Protein AF-A0A0F7VG20-F1 (afdb_monomer)

Organism: Penicillium brasilianum (NCBI:txid104259)

pLDDT: mean 78.42, std 17.33, range [32.31, 96.62]

Secondary structure (DSSP, 8-state):
---TTS-HHHHHHHHHHHTT--B--EEEE----HHHHHHHHHHHHHHHHHHHHHHHHHHHHHHHHSSS---SHHHHHHHTTB-PEEE--HHHHTT--HHHHHHHHHHHHHHHHHTT------EEEEE-HHHHHHHTTPPPTT--TTSS---PPPP--EEEESS---THHHHTTS--

Sequence (176 aa):
MSLSWLPWPTRRLHTAVQSKSTWGYVIYRTSYTPESDATFLGIVDLLNSYIKHGLYSECTSSQSNTSRHTDPTPYHEIWARHDPVIMDDPSQFDGASADAIQAHFKSWTRAQEKRGCSTAYRMCMVLDERSLRELANFPPPGENLNGEKPMHPIQYVTVIETQPDSDDEFDSFMGG

Radius of gyration: 18.54 Å; Cα contacts (8 Å, |Δi|>4): 161; chains: 1; bounding box: 58×46×44 Å

Mean predicted aligned error: 9.77 Å

Structure (mmCIF, N/CA/C/O backbone):
data_AF-A0A0F7VG20-F1
#
_entry.id   AF-A0A0F7VG20-F1
#
loop_
_atom_site.group_PDB
_atom_site.id
_atom_site.type_symbol
_atom_site.label_atom_id
_atom_site.label_alt_id
_atom_site.label_comp_id
_atom_site.label_asym_id
_atom_site.label_entity_id
_atom_site.label_seq_id
_atom_site.pdbx_PDB_ins_code
_atom_site.Cartn_x
_atom_site.Cartn_y
_atom_site.Cartn_z
_atom_site.occupancy
_atom_site.B_iso_or_equiv
_atom_site.auth_seq_id
_atom_site.auth_comp_id
_atom_site.auth_asym_id
_atom_site.auth_atom_id
_atom_site.pdbx_PDB_model_num
ATOM 1 N N . MET A 1 1 ? 22.174 -6.132 -20.399 1.00 51.06 1 MET A N 1
ATOM 2 C CA . MET A 1 1 ? 22.499 -4.715 -20.682 1.00 51.06 1 MET A CA 1
ATOM 3 C C . MET A 1 1 ? 22.803 -4.033 -19.356 1.00 51.06 1 MET A C 1
ATOM 5 O O . MET A 1 1 ? 22.109 -4.321 -18.392 1.00 51.06 1 MET A O 1
ATOM 9 N N . SER A 1 2 ? 23.854 -3.212 -19.261 1.00 66.25 2 SER A N 1
ATOM 10 C CA . SER A 1 2 ? 24.187 -2.523 -18.003 1.00 66.25 2 SER A CA 1
ATOM 11 C C . SER A 1 2 ? 23.213 -1.363 -17.768 1.00 66.25 2 SER A C 1
ATOM 13 O O . SER A 1 2 ? 23.216 -0.398 -18.529 1.00 66.25 2 SER A O 1
ATOM 15 N N . LEU A 1 3 ? 22.388 -1.448 -16.720 1.00 72.75 3 LEU A N 1
ATOM 16 C CA . LEU A 1 3 ? 21.466 -0.385 -16.287 1.00 72.75 3 LEU A CA 1
ATOM 17 C C . LEU A 1 3 ? 22.157 0.626 -15.356 1.00 72.75 3 LEU A C 1
ATOM 19 O O . LEU A 1 3 ? 21.573 1.121 -14.396 1.00 72.75 3 LEU A O 1
ATOM 23 N N . SER A 1 4 ? 23.433 0.925 -15.607 1.00 73.44 4 SER A N 1
ATOM 24 C CA . SER A 1 4 ? 24.229 1.849 -14.789 1.00 73.44 4 SER A CA 1
ATOM 25 C C . SER A 1 4 ? 23.748 3.302 -14.843 1.00 73.44 4 SER A C 1
ATOM 27 O O . SER A 1 4 ? 24.221 4.110 -14.055 1.00 73.44 4 SER A O 1
ATOM 29 N N . TRP A 1 5 ? 22.842 3.629 -15.769 1.00 73.56 5 TRP A N 1
ATOM 30 C CA . TRP A 1 5 ? 22.210 4.943 -15.891 1.00 73.56 5 TRP A CA 1
ATOM 31 C C . TRP A 1 5 ? 20.997 5.123 -14.967 1.00 73.56 5 TRP A C 1
ATOM 33 O O . TRP A 1 5 ? 20.591 6.259 -14.743 1.00 73.56 5 TRP A O 1
ATOM 43 N N . LEU A 1 6 ? 20.425 4.039 -14.427 1.00 75.69 6 LEU A N 1
ATOM 44 C CA . LEU A 1 6 ? 19.364 4.143 -13.427 1.00 75.69 6 LEU A CA 1
ATOM 45 C C . LEU A 1 6 ? 19.951 4.625 -12.093 1.00 75.69 6 LEU A C 1
ATOM 47 O O . LEU A 1 6 ? 21.015 4.132 -11.693 1.00 75.69 6 LEU A O 1
ATOM 51 N N . PRO A 1 7 ? 19.241 5.501 -11.358 1.00 79.81 7 PRO A N 1
ATOM 52 C CA . PRO A 1 7 ? 19.553 5.783 -9.964 1.00 79.81 7 PRO A CA 1
ATOM 53 C C . PRO A 1 7 ? 19.694 4.486 -9.164 1.00 79.81 7 PRO A C 1
ATOM 55 O O . PRO A 1 7 ? 19.001 3.497 -9.424 1.00 79.81 7 PRO A O 1
ATOM 58 N N . TRP A 1 8 ? 20.595 4.477 -8.179 1.00 77.75 8 TRP A N 1
ATOM 59 C CA . TRP A 1 8 ? 20.872 3.275 -7.390 1.00 77.75 8 TRP A CA 1
ATOM 60 C C . TRP A 1 8 ? 19.610 2.630 -6.779 1.00 77.75 8 TRP A C 1
ATOM 62 O O . TRP A 1 8 ? 19.476 1.410 -6.931 1.00 77.75 8 TRP A O 1
ATOM 72 N N . PRO A 1 9 ? 18.658 3.386 -6.181 1.00 77.69 9 PRO A N 1
ATOM 73 C CA . PRO A 1 9 ? 17.431 2.802 -5.633 1.00 77.69 9 PRO A CA 1
ATOM 74 C C . PRO A 1 9 ? 16.603 2.079 -6.704 1.00 77.69 9 PRO A C 1
ATOM 76 O O . PRO A 1 9 ? 16.230 0.919 -6.532 1.00 77.69 9 PRO A O 1
ATOM 79 N N . THR A 1 10 ? 16.410 2.719 -7.857 1.00 82.31 10 THR A N 1
ATOM 80 C CA . THR A 1 10 ? 15.630 2.192 -8.984 1.00 82.31 10 THR A CA 1
ATOM 81 C C . THR A 1 10 ? 16.301 0.976 -9.618 1.00 82.31 10 THR A C 1
ATOM 83 O O . THR A 1 10 ? 15.639 -0.011 -9.929 1.00 82.31 10 THR A O 1
ATOM 86 N N . ARG A 1 11 ? 17.634 0.970 -9.725 1.00 82.75 11 ARG A N 1
ATOM 87 C CA . ARG A 1 11 ? 18.401 -0.196 -10.189 1.00 82.75 11 ARG A CA 1
ATOM 88 C C . ARG A 1 11 ? 18.300 -1.381 -9.226 1.00 82.75 11 ARG A C 1
ATOM 90 O O . ARG A 1 11 ? 18.197 -2.526 -9.672 1.00 82.75 11 ARG A O 1
ATOM 97 N N . ARG A 1 12 ? 18.338 -1.123 -7.915 1.00 82.94 12 ARG A N 1
ATOM 98 C CA . ARG A 1 12 ? 18.166 -2.158 -6.885 1.00 82.94 12 ARG A CA 1
ATOM 99 C C . ARG A 1 12 ? 16.762 -2.758 -6.965 1.00 82.94 12 ARG A C 1
ATOM 101 O O . ARG A 1 12 ? 16.636 -3.981 -6.971 1.00 82.94 12 ARG A O 1
ATOM 108 N N . LEU A 1 13 ? 15.739 -1.913 -7.104 1.00 83.00 13 LEU A N 1
ATOM 109 C CA . LEU A 1 13 ? 14.353 -2.346 -7.267 1.00 83.00 13 LEU A CA 1
ATOM 110 C C . LEU A 1 13 ? 14.150 -3.148 -8.562 1.00 83.00 13 LEU A C 1
ATOM 112 O O . LEU A 1 13 ? 13.571 -4.229 -8.519 1.00 83.00 13 LEU A O 1
ATOM 116 N N . HIS A 1 14 ? 14.705 -2.682 -9.686 1.00 87.06 14 HIS A N 1
ATOM 117 C CA . HIS A 1 14 ? 14.708 -3.413 -10.960 1.00 87.06 14 HIS A CA 1
ATOM 118 C C . HIS A 1 14 ? 15.305 -4.817 -10.814 1.00 87.06 14 HIS A C 1
ATOM 120 O O . HIS A 1 14 ? 14.700 -5.809 -11.209 1.00 87.06 14 HIS A O 1
ATOM 126 N N . THR A 1 15 ? 16.468 -4.915 -10.169 1.00 85.00 15 THR A N 1
ATOM 127 C CA . THR A 1 15 ? 17.140 -6.201 -9.940 1.00 85.00 15 THR A CA 1
ATOM 128 C C . THR A 1 15 ? 16.274 -7.147 -9.101 1.00 85.00 15 THR A C 1
ATOM 130 O O . THR A 1 15 ? 16.188 -8.334 -9.412 1.00 85.00 15 THR A O 1
ATOM 133 N N . ALA A 1 16 ? 15.589 -6.627 -8.076 1.00 82.31 16 ALA A N 1
ATOM 134 C CA . ALA A 1 16 ? 14.689 -7.417 -7.239 1.00 82.31 16 ALA A CA 1
ATOM 135 C C . ALA A 1 16 ? 13.463 -7.938 -8.011 1.00 82.31 16 ALA A C 1
ATOM 137 O O . ALA A 1 16 ? 13.076 -9.093 -7.850 1.00 82.31 16 ALA A O 1
ATOM 138 N N . VAL A 1 17 ? 12.858 -7.133 -8.888 1.00 85.69 17 VAL A N 1
ATOM 139 C CA . VAL A 1 17 ? 11.678 -7.586 -9.646 1.00 85.69 17 VAL A CA 1
ATOM 140 C C . VAL A 1 17 ? 12.023 -8.587 -10.757 1.00 85.69 17 VAL A C 1
ATOM 142 O O . VAL A 1 17 ? 11.189 -9.413 -11.140 1.00 85.69 17 VAL A O 1
ATOM 145 N N . GLN A 1 18 ? 13.270 -8.578 -11.241 1.00 84.81 18 GLN A N 1
ATOM 146 C CA . GLN A 1 18 ? 13.775 -9.559 -12.208 1.00 84.81 18 GLN A CA 1
ATOM 147 C C . GLN A 1 18 ? 13.927 -10.960 -11.596 1.00 84.81 18 GLN A C 1
ATOM 149 O O . GLN A 1 18 ? 13.739 -11.959 -12.292 1.00 84.81 18 GLN A O 1
ATOM 154 N N . SER A 1 19 ? 14.147 -11.072 -10.280 1.00 78.44 19 SER A N 1
ATOM 155 C CA . SER A 1 19 ? 14.127 -12.362 -9.571 1.00 78.44 19 SER A CA 1
ATOM 156 C C . SER A 1 19 ? 12.712 -12.889 -9.286 1.00 78.44 19 SER A C 1
ATOM 158 O O . SER A 1 19 ? 12.539 -13.733 -8.411 1.00 78.44 19 SER A O 1
ATOM 160 N N . LYS A 1 20 ? 11.698 -12.420 -10.033 1.00 70.06 20 LYS A N 1
ATOM 161 C CA . LYS A 1 20 ? 10.266 -12.746 -9.881 1.00 70.06 20 LYS A CA 1
ATOM 162 C C . LYS A 1 20 ? 9.644 -12.305 -8.549 1.00 70.06 20 LYS A C 1
ATOM 164 O O . LYS A 1 20 ? 8.551 -12.763 -8.225 1.00 70.06 20 LYS A O 1
ATOM 169 N N . SER A 1 21 ? 10.294 -11.411 -7.811 1.00 78.12 21 SER A N 1
ATOM 170 C CA . SER A 1 21 ? 9.730 -10.830 -6.593 1.00 78.12 21 SER A CA 1
ATOM 171 C C . SER A 1 21 ? 8.721 -9.735 -6.943 1.00 78.12 21 SER A C 1
ATOM 173 O O . SER A 1 21 ? 8.905 -9.001 -7.918 1.00 78.12 21 SER A O 1
ATOM 175 N N . THR A 1 22 ? 7.659 -9.614 -6.152 1.00 85.69 22 THR A N 1
ATOM 176 C CA . THR A 1 22 ? 6.799 -8.426 -6.153 1.00 85.69 22 THR A CA 1
ATOM 177 C C . THR A 1 22 ? 7.361 -7.366 -5.208 1.00 85.69 22 THR A C 1
ATOM 179 O O . THR A 1 22 ? 8.243 -7.645 -4.390 1.00 85.69 22 THR A O 1
ATOM 182 N N . TRP A 1 23 ? 6.887 -6.129 -5.342 1.00 85.75 23 TRP A N 1
ATOM 183 C CA . TRP A 1 23 ? 7.266 -5.024 -4.464 1.00 85.75 23 TRP A CA 1
ATOM 184 C C . TRP A 1 23 ? 6.072 -4.115 -4.199 1.00 85.75 23 TRP A C 1
ATOM 186 O O . TRP A 1 23 ? 5.147 -4.048 -4.995 1.00 85.75 23 TRP A O 1
ATOM 196 N N . GLY A 1 24 ? 6.110 -3.381 -3.098 1.00 88.12 24 GLY A N 1
ATOM 197 C CA . GLY A 1 24 ? 5.041 -2.475 -2.706 1.00 88.12 24 GLY A CA 1
ATOM 198 C C . GLY A 1 24 ? 5.117 -2.205 -1.214 1.00 88.12 24 GLY A C 1
ATOM 199 O O . GLY A 1 24 ? 5.885 -2.851 -0.493 1.00 88.12 24 GLY A O 1
ATOM 200 N N . TYR A 1 25 ? 4.329 -1.245 -0.748 1.00 89.00 25 TYR A N 1
ATOM 201 C CA . TYR A 1 25 ? 4.190 -1.014 0.683 1.00 89.00 25 TYR A CA 1
ATOM 202 C C . TYR A 1 25 ? 3.236 -2.028 1.303 1.00 89.00 25 TYR A C 1
ATOM 204 O O . TYR A 1 25 ? 2.295 -2.502 0.666 1.00 89.00 25 TYR A O 1
ATOM 212 N N . VAL A 1 26 ? 3.479 -2.334 2.575 1.00 92.88 26 VAL A N 1
ATOM 213 C CA . VAL A 1 26 ? 2.461 -2.941 3.430 1.00 92.88 26 VAL A CA 1
ATOM 214 C C . VAL A 1 26 ? 1.606 -1.810 3.979 1.00 92.88 26 VAL A C 1
ATOM 216 O O . VAL A 1 26 ? 2.148 -0.881 4.575 1.00 92.88 26 VAL A O 1
ATOM 219 N N . ILE A 1 27 ? 0.298 -1.867 3.764 1.00 95.38 27 ILE A N 1
ATOM 220 C CA . ILE A 1 27 ? -0.647 -0.815 4.132 1.00 95.38 27 ILE A CA 1
ATOM 221 C C . ILE A 1 27 ? -1.616 -1.385 5.162 1.00 95.38 27 ILE A C 1
ATOM 223 O O . ILE A 1 27 ? -2.374 -2.305 4.864 1.00 95.38 27 ILE A O 1
ATOM 227 N N . TYR A 1 28 ? -1.581 -0.844 6.375 1.00 96.62 28 TYR A N 1
ATOM 228 C CA . TYR A 1 28 ? -2.506 -1.188 7.447 1.00 96.62 28 TYR A CA 1
ATOM 229 C C . TYR A 1 28 ? -3.712 -0.273 7.428 1.00 96.62 28 TYR A C 1
ATOM 231 O O . TYR A 1 28 ? -3.566 0.949 7.415 1.00 96.62 28 TYR A O 1
ATOM 239 N N . ARG A 1 29 ? -4.896 -0.873 7.506 1.00 96.31 29 ARG A N 1
ATOM 240 C CA . ARG A 1 29 ? -6.134 -0.161 7.789 1.00 96.31 29 ARG A CA 1
ATOM 241 C C . ARG A 1 29 ? -6.441 -0.245 9.278 1.00 96.31 29 ARG A C 1
ATOM 243 O O . ARG A 1 29 ? -6.574 -1.347 9.809 1.00 96.31 29 ARG A O 1
ATOM 250 N N . THR A 1 30 ? -6.586 0.902 9.940 1.00 96.19 30 THR A N 1
ATOM 251 C CA . THR A 1 30 ? -6.887 0.951 11.386 1.00 96.19 30 THR A CA 1
ATOM 252 C C . THR A 1 30 ? -8.190 1.665 11.737 1.00 96.19 30 THR A C 1
ATOM 254 O O . THR A 1 30 ? -8.543 1.736 12.911 1.00 96.19 30 THR A O 1
ATOM 257 N N . SER A 1 31 ? -8.929 2.164 10.740 1.00 94.06 31 SER A N 1
ATOM 258 C CA . SER A 1 31 ? -10.282 2.704 10.918 1.00 94.06 31 SER A CA 1
ATOM 259 C C . SER A 1 31 ? -11.288 1.982 10.028 1.00 94.06 31 SER A C 1
ATOM 261 O O . SER A 1 31 ? -11.087 1.881 8.812 1.00 94.06 31 SER A O 1
ATOM 263 N N . TYR A 1 32 ? -12.405 1.564 10.623 1.00 95.44 32 TYR A N 1
ATOM 264 C CA . TYR A 1 32 ? -13.480 0.798 9.983 1.00 95.44 32 TYR A CA 1
ATOM 265 C C . TYR A 1 32 ? -14.850 1.480 10.135 1.00 95.44 32 TYR A C 1
ATOM 267 O O . TYR A 1 32 ? -15.876 0.841 10.358 1.00 95.44 32 TYR A O 1
ATOM 275 N N . THR A 1 33 ? -14.871 2.811 10.056 1.00 93.62 33 THR A N 1
ATOM 276 C CA . THR A 1 33 ? -16.111 3.589 10.009 1.00 93.62 33 THR A CA 1
ATOM 277 C C . THR A 1 33 ? -16.788 3.468 8.633 1.00 93.62 33 THR A C 1
ATOM 279 O O . THR A 1 33 ? -16.118 3.207 7.634 1.00 93.62 33 THR A O 1
ATOM 282 N N . PRO A 1 34 ? -18.106 3.730 8.518 1.00 93.81 34 PRO A N 1
ATOM 283 C CA . PRO A 1 34 ? -18.783 3.728 7.216 1.00 93.81 34 PRO A CA 1
ATOM 284 C C . PRO A 1 34 ? -18.179 4.710 6.196 1.00 93.81 34 PRO A C 1
ATOM 286 O O . PRO A 1 34 ? -18.218 4.466 4.992 1.00 93.81 34 PRO A O 1
ATOM 289 N N . GLU A 1 35 ? -17.624 5.829 6.669 1.00 90.62 35 GLU A N 1
ATOM 290 C CA . GLU A 1 35 ? -16.925 6.810 5.830 1.00 90.62 35 GLU A CA 1
ATOM 291 C C . GLU A 1 35 ? -15.567 6.272 5.357 1.00 90.62 35 GLU A C 1
ATOM 293 O O . GLU A 1 35 ? -15.216 6.409 4.181 1.00 90.62 35 GLU A O 1
ATOM 298 N N . SER A 1 36 ? -14.824 5.603 6.245 1.00 92.25 36 SER A N 1
ATOM 299 C CA . SER A 1 36 ? -13.552 4.977 5.896 1.00 92.25 36 SER A CA 1
ATOM 300 C C . SER A 1 36 ? -13.744 3.819 4.911 1.00 92.25 36 SER A C 1
ATOM 302 O O . SER A 1 36 ? -12.992 3.722 3.946 1.00 92.25 36 SER A O 1
ATOM 304 N N . ASP A 1 37 ? -14.791 3.000 5.072 1.00 93.69 37 ASP A N 1
ATOM 305 C CA . ASP A 1 37 ? -15.153 1.921 4.137 1.00 93.69 37 ASP A CA 1
ATOM 306 C C . ASP A 1 37 ? -15.382 2.442 2.714 1.00 93.69 37 ASP A C 1
ATOM 308 O O . ASP A 1 37 ? -14.937 1.835 1.739 1.00 93.69 37 ASP A O 1
ATOM 312 N N . ALA A 1 38 ? -16.059 3.586 2.588 1.00 92.50 38 ALA A N 1
ATOM 313 C CA . ALA A 1 38 ? -16.378 4.175 1.293 1.00 92.50 38 ALA A CA 1
ATOM 314 C C . ALA A 1 38 ? -15.151 4.764 0.574 1.00 92.50 38 ALA A C 1
ATOM 316 O O . ALA A 1 38 ? -15.165 4.894 -0.650 1.00 92.50 38 ALA A O 1
ATOM 317 N N . THR A 1 39 ? -14.105 5.138 1.315 1.00 92.44 39 THR A N 1
ATOM 318 C CA . THR A 1 39 ? -12.967 5.915 0.792 1.00 92.44 39 THR A CA 1
ATOM 319 C C . THR A 1 39 ? -11.652 5.140 0.754 1.00 92.44 39 THR A C 1
ATOM 321 O O . THR A 1 39 ? -10.777 5.475 -0.045 1.00 92.44 39 THR A O 1
ATOM 324 N N . PHE A 1 40 ? -11.511 4.076 1.551 1.00 94.44 40 PHE A N 1
ATOM 325 C CA . PHE A 1 40 ? -10.254 3.352 1.751 1.00 94.44 40 PHE A CA 1
ATOM 326 C C . PHE A 1 40 ? -9.595 2.895 0.444 1.00 94.44 40 PHE A C 1
ATOM 328 O O . PHE A 1 40 ? -8.435 3.221 0.197 1.00 94.44 40 PHE A O 1
ATOM 335 N N . LEU A 1 41 ? -10.334 2.194 -0.424 1.00 94.06 41 LEU A N 1
ATOM 336 C CA . LEU A 1 41 ? -9.782 1.704 -1.694 1.00 94.06 41 LEU A CA 1
ATOM 337 C C . LEU A 1 41 ? -9.360 2.850 -2.621 1.00 94.06 41 LEU A C 1
ATOM 339 O O . LEU A 1 41 ? -8.285 2.789 -3.212 1.00 94.06 41 LEU A O 1
ATOM 343 N N . GLY A 1 42 ? -10.151 3.926 -2.684 1.00 94.19 42 GLY A N 1
ATOM 344 C CA . GLY A 1 42 ? -9.803 5.108 -3.476 1.00 94.19 42 GLY A CA 1
ATOM 345 C C . GLY A 1 42 ? -8.515 5.778 -2.992 1.00 94.19 42 GLY A C 1
ATOM 346 O O . GLY A 1 42 ? -7.721 6.260 -3.795 1.00 94.19 42 GLY A O 1
ATOM 347 N N . ILE A 1 43 ? -8.260 5.751 -1.685 1.00 93.88 43 ILE A N 1
ATOM 348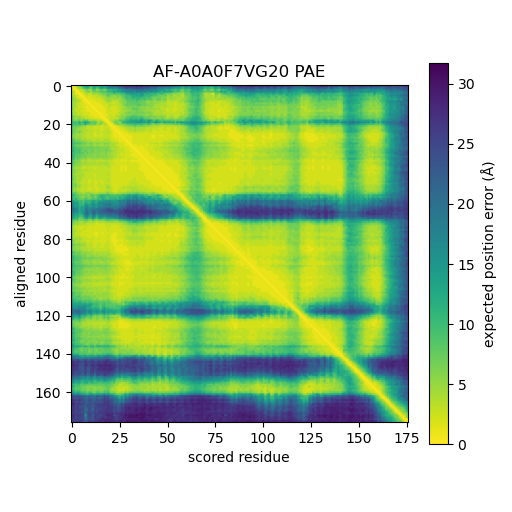 C CA . ILE A 1 43 ? -7.041 6.308 -1.091 1.00 93.88 43 ILE A CA 1
ATOM 349 C C . ILE A 1 43 ? -5.833 5.400 -1.336 1.00 93.88 43 ILE A C 1
ATOM 351 O O . ILE A 1 43 ? -4.743 5.898 -1.619 1.00 93.88 43 ILE A O 1
ATOM 355 N N . VAL A 1 44 ? -6.009 4.077 -1.307 1.00 94.94 44 VAL A N 1
ATOM 356 C CA . VAL A 1 44 ? -4.961 3.134 -1.731 1.00 94.94 44 VAL A CA 1
ATOM 357 C C . VAL A 1 44 ? -4.584 3.373 -3.199 1.00 94.94 44 VAL A C 1
ATOM 359 O O . VAL A 1 44 ? -3.397 3.464 -3.523 1.00 94.94 44 VAL A O 1
ATOM 362 N N . ASP A 1 45 ? -5.568 3.558 -4.081 1.00 94.31 45 ASP A N 1
ATOM 363 C CA . ASP A 1 45 ? -5.335 3.879 -5.495 1.00 94.31 45 ASP A CA 1
ATOM 364 C C . ASP A 1 45 ? -4.641 5.235 -5.683 1.00 94.31 45 ASP A C 1
ATOM 366 O O . ASP A 1 45 ? -3.745 5.378 -6.528 1.00 94.31 45 ASP A O 1
ATOM 370 N N . LEU A 1 46 ? -4.997 6.224 -4.863 1.00 92.81 46 LEU A N 1
ATOM 371 C CA . LEU A 1 46 ? -4.345 7.528 -4.844 1.00 92.81 46 LEU A CA 1
ATOM 372 C C . LEU A 1 46 ? -2.863 7.405 -4.460 1.00 92.81 46 LEU A C 1
ATOM 374 O O . LEU A 1 46 ? -1.997 7.909 -5.179 1.00 92.81 46 LEU A O 1
ATOM 378 N N . LEU A 1 47 ? -2.548 6.690 -3.376 1.00 92.44 47 LEU A N 1
ATOM 379 C CA . LEU A 1 47 ? -1.166 6.445 -2.948 1.00 92.44 47 LEU A CA 1
ATOM 380 C C . LEU A 1 47 ? -0.363 5.721 -4.032 1.00 92.44 47 LEU A C 1
ATOM 382 O O . LEU A 1 47 ? 0.747 6.140 -4.368 1.00 92.44 47 LEU A O 1
ATOM 386 N N . ASN A 1 48 ? -0.947 4.691 -4.646 1.00 92.88 48 ASN A N 1
ATOM 387 C CA . ASN A 1 48 ? -0.330 3.969 -5.758 1.00 92.88 48 ASN A CA 1
ATOM 388 C C . ASN A 1 48 ? -0.059 4.889 -6.954 1.00 92.88 48 ASN A C 1
ATOM 390 O O . ASN A 1 48 ? 0.987 4.780 -7.598 1.00 92.88 48 ASN A O 1
ATOM 394 N N . SER A 1 49 ? -0.957 5.836 -7.228 1.00 92.00 49 SER A N 1
ATOM 395 C CA . SER A 1 49 ? -0.767 6.839 -8.277 1.00 92.00 49 SER A CA 1
ATOM 396 C C . SER A 1 49 ? 0.420 7.753 -7.970 1.00 92.00 49 SER A C 1
ATOM 398 O O . SER A 1 49 ? 1.231 8.009 -8.861 1.00 92.00 49 SER A O 1
ATOM 400 N N . TYR A 1 50 ? 0.586 8.187 -6.717 1.00 89.44 50 TYR A N 1
ATOM 401 C CA . TYR A 1 50 ? 1.743 8.980 -6.281 1.00 89.44 50 TYR A CA 1
ATOM 402 C C . TYR A 1 50 ? 3.061 8.208 -6.353 1.00 89.44 50 TYR A C 1
ATOM 404 O O . TYR A 1 50 ? 4.049 8.743 -6.860 1.00 89.44 50 TYR A O 1
ATOM 412 N N . ILE A 1 51 ? 3.075 6.944 -5.922 1.00 89.38 51 ILE A N 1
ATOM 413 C CA . ILE A 1 51 ? 4.245 6.060 -6.037 1.00 89.38 51 ILE A CA 1
ATOM 414 C C . ILE A 1 51 ? 4.634 5.897 -7.508 1.00 89.38 51 ILE A C 1
ATOM 416 O O . ILE A 1 51 ? 5.801 6.067 -7.872 1.00 89.38 51 ILE A O 1
ATOM 420 N N . LYS A 1 52 ? 3.649 5.634 -8.375 1.00 90.12 52 LYS A N 1
ATOM 421 C CA . LYS A 1 52 ? 3.853 5.555 -9.822 1.00 90.12 52 LYS A CA 1
ATOM 422 C C . LYS A 1 52 ? 4.416 6.863 -10.362 1.00 90.12 52 LYS A C 1
ATOM 424 O O . LYS A 1 52 ? 5.419 6.853 -11.063 1.00 90.12 52 LYS A O 1
ATOM 429 N N . HIS A 1 53 ? 3.814 7.999 -10.027 1.00 87.69 53 HIS A N 1
ATOM 430 C CA . HIS A 1 53 ? 4.298 9.292 -10.494 1.00 87.69 53 HIS A CA 1
ATOM 431 C C . HIS A 1 53 ? 5.747 9.551 -10.058 1.00 87.69 53 HIS A C 1
ATOM 433 O O . HIS A 1 53 ? 6.557 9.964 -10.884 1.00 87.69 53 HIS A O 1
ATOM 439 N N . GLY A 1 54 ? 6.104 9.244 -8.805 1.00 84.31 54 GLY A N 1
ATOM 440 C CA . GLY A 1 54 ? 7.481 9.318 -8.312 1.00 84.31 54 GLY A CA 1
ATOM 441 C C . GLY A 1 54 ? 8.441 8.480 -9.158 1.00 84.31 54 GLY A C 1
ATOM 442 O O . GLY A 1 54 ? 9.395 9.020 -9.718 1.00 84.31 54 GLY A O 1
ATOM 443 N N . LEU A 1 55 ? 8.117 7.199 -9.354 1.00 85.62 55 LEU A N 1
ATOM 444 C CA . LEU A 1 55 ? 8.905 6.268 -10.165 1.00 85.62 55 LEU A CA 1
ATOM 445 C C . LEU A 1 55 ? 9.133 6.777 -11.601 1.00 85.62 55 LEU A C 1
ATOM 447 O O . LEU A 1 55 ? 10.249 6.717 -12.111 1.00 85.62 55 LEU A O 1
ATOM 451 N N . TYR A 1 56 ? 8.096 7.299 -12.262 1.00 84.75 56 TYR A N 1
ATOM 452 C CA . TYR A 1 56 ? 8.202 7.771 -13.649 1.00 84.75 56 TYR A CA 1
ATOM 453 C C . TYR A 1 56 ? 8.777 9.193 -13.774 1.00 84.75 56 TYR A C 1
ATOM 455 O O . TYR A 1 56 ? 9.330 9.529 -14.821 1.00 84.75 56 TYR A O 1
ATOM 463 N N . SER A 1 57 ? 8.721 10.019 -12.725 1.00 79.25 57 SER A N 1
ATOM 464 C CA . SER A 1 57 ? 9.359 11.346 -12.715 1.00 79.25 57 SER A CA 1
ATOM 465 C C . SER A 1 57 ? 10.894 11.268 -12.781 1.00 79.25 57 SER A C 1
ATOM 467 O O . SER A 1 57 ? 11.554 12.134 -13.362 1.00 79.25 57 SER A O 1
ATOM 469 N N . GLU A 1 58 ? 11.484 10.180 -12.277 1.00 70.12 58 GLU A N 1
ATOM 470 C CA . GLU A 1 58 ? 12.909 9.880 -12.467 1.00 70.12 58 GLU A CA 1
ATOM 471 C C . GLU A 1 58 ? 13.247 9.564 -13.931 1.00 70.12 58 GLU A C 1
ATOM 473 O O . GLU A 1 58 ? 14.313 9.939 -14.423 1.00 70.12 58 GLU A O 1
ATOM 478 N N . CYS A 1 59 ? 12.331 8.905 -14.650 1.00 68.25 59 CYS A N 1
ATOM 479 C CA . CYS A 1 59 ? 12.504 8.594 -16.068 1.00 68.25 59 CYS A CA 1
ATOM 480 C C . CYS A 1 59 ? 12.528 9.875 -16.916 1.00 68.25 59 CYS A C 1
ATOM 482 O O . CYS A 1 59 ? 13.359 10.009 -17.814 1.00 68.25 59 CYS A O 1
ATOM 484 N N . THR A 1 60 ? 11.643 10.835 -16.629 1.00 65.56 60 THR A N 1
ATOM 485 C CA . THR A 1 60 ? 11.531 12.085 -17.402 1.00 65.56 60 THR A CA 1
ATOM 486 C C . THR A 1 60 ? 12.661 13.072 -17.100 1.00 65.56 60 THR A C 1
ATOM 488 O O . THR A 1 60 ? 13.194 13.690 -18.020 1.00 65.56 60 THR A O 1
ATOM 491 N N . SER A 1 61 ? 13.093 13.180 -15.840 1.00 60.56 61 SER A N 1
ATOM 492 C CA . SER A 1 61 ? 14.242 14.016 -15.445 1.00 60.56 61 SER A CA 1
ATOM 493 C C . SER A 1 61 ? 15.587 13.477 -15.958 1.00 60.56 61 SER A C 1
ATOM 495 O O . SER A 1 61 ? 16.495 14.247 -16.278 1.00 60.56 61 SER A O 1
ATOM 497 N N . SER A 1 62 ? 15.716 12.157 -16.115 1.00 55.72 62 SER A N 1
ATOM 498 C CA . SER A 1 62 ? 16.898 11.533 -16.728 1.00 55.72 62 SER A CA 1
ATOM 499 C C . SER A 1 62 ? 16.993 11.802 -18.239 1.00 55.72 62 SER A C 1
ATOM 501 O O . SER A 1 62 ? 18.097 11.980 -18.765 1.00 55.72 62 SER A O 1
ATOM 503 N N . GLN A 1 63 ? 15.848 11.911 -18.930 1.00 55.28 63 GLN A N 1
ATOM 504 C CA . GLN A 1 63 ? 15.782 12.267 -20.355 1.00 55.28 63 GLN A CA 1
ATOM 505 C C . GLN A 1 63 ? 16.152 13.730 -20.625 1.00 55.28 63 GLN A C 1
ATOM 507 O O . GLN A 1 63 ? 16.741 14.019 -21.662 1.00 55.28 63 GLN A O 1
ATOM 512 N N . SER A 1 64 ? 15.846 14.666 -19.718 1.00 54.16 64 SER A N 1
ATOM 513 C CA . SER A 1 64 ? 16.186 16.082 -19.934 1.00 54.16 64 SER A CA 1
ATOM 514 C C . SER A 1 64 ? 17.683 16.371 -19.787 1.00 54.16 64 SER A C 1
ATOM 516 O O . SER A 1 64 ? 18.189 17.309 -20.396 1.00 54.16 64 SER A O 1
ATOM 518 N N . ASN A 1 65 ? 18.396 15.570 -18.989 1.00 51.38 65 ASN A N 1
ATOM 519 C CA . ASN A 1 65 ? 19.810 15.788 -18.661 1.00 51.38 65 ASN A CA 1
ATOM 520 C C . ASN A 1 65 ? 20.784 14.984 -19.534 1.00 51.38 65 ASN A C 1
ATOM 522 O O . ASN A 1 65 ? 21.989 15.235 -19.506 1.00 51.38 65 ASN A O 1
ATOM 526 N N . THR A 1 66 ? 20.295 14.018 -20.314 1.00 49.72 66 THR A N 1
ATOM 527 C CA . THR A 1 66 ? 21.128 13.217 -21.213 1.00 49.72 66 THR A CA 1
ATOM 528 C C . THR A 1 66 ? 20.521 13.226 -22.610 1.00 49.72 66 THR A C 1
ATOM 530 O O . THR A 1 66 ? 19.340 12.967 -22.780 1.00 49.72 66 THR A O 1
ATOM 533 N N . SER A 1 67 ? 21.320 13.468 -23.653 1.00 50.09 67 SER A N 1
ATOM 534 C CA . SER A 1 67 ? 20.891 13.387 -25.065 1.00 50.09 67 SER A CA 1
ATOM 535 C C . SER A 1 67 ? 20.500 11.968 -25.521 1.00 50.09 67 SER A C 1
ATOM 537 O O . SER A 1 67 ? 20.420 11.681 -26.716 1.00 50.09 67 SER A O 1
ATOM 539 N N . ARG A 1 68 ? 20.303 11.048 -24.574 1.00 53.53 68 ARG A N 1
ATOM 540 C CA . ARG A 1 68 ? 19.936 9.659 -24.795 1.00 53.53 68 ARG A CA 1
ATOM 541 C C . ARG A 1 68 ? 18.463 9.517 -24.460 1.00 53.53 68 ARG A C 1
ATOM 543 O O . ARG A 1 68 ? 18.057 9.795 -23.338 1.00 53.53 68 ARG A O 1
ATOM 550 N N . HIS A 1 69 ? 17.685 9.023 -25.417 1.00 55.50 69 HIS A N 1
ATOM 551 C CA . HIS A 1 69 ? 16.369 8.471 -25.124 1.00 55.50 69 HIS A CA 1
ATOM 552 C C . HIS A 1 69 ? 16.528 7.396 -24.047 1.00 55.50 69 HIS A C 1
ATOM 554 O O . HIS A 1 69 ? 17.034 6.305 -24.304 1.00 55.50 69 HIS A O 1
ATOM 560 N N . THR A 1 70 ? 16.162 7.745 -22.819 1.00 64.56 70 THR A N 1
ATOM 561 C CA . THR A 1 70 ? 16.103 6.808 -21.710 1.00 64.56 70 THR A CA 1
ATOM 562 C C . THR A 1 70 ? 14.979 5.825 -21.999 1.00 64.56 70 THR A C 1
ATOM 564 O O . THR A 1 70 ? 13.823 6.233 -22.108 1.00 64.56 70 THR A O 1
ATOM 567 N N . ASP A 1 71 ? 15.331 4.553 -22.171 1.00 75.75 71 ASP A N 1
ATOM 568 C CA . ASP A 1 71 ? 14.374 3.469 -22.371 1.00 75.75 71 ASP A CA 1
ATOM 569 C C . ASP A 1 71 ? 13.461 3.353 -21.133 1.00 75.75 71 ASP A C 1
ATOM 571 O O . ASP A 1 71 ? 13.978 3.124 -20.035 1.00 75.75 71 ASP A O 1
ATOM 575 N N . PRO A 1 72 ? 12.129 3.520 -21.262 1.00 82.25 72 PRO A N 1
ATOM 576 C CA . PRO A 1 72 ? 11.207 3.411 -20.135 1.00 82.25 72 PRO A CA 1
ATOM 577 C C . PRO A 1 72 ? 10.952 1.956 -19.711 1.00 82.25 72 PRO A C 1
ATOM 579 O O . PRO A 1 72 ? 10.338 1.726 -18.669 1.00 82.25 72 PRO A O 1
ATOM 582 N N . THR A 1 73 ? 11.425 0.967 -20.480 1.00 87.75 73 THR A N 1
ATOM 583 C CA . THR A 1 73 ? 11.188 -0.464 -20.232 1.00 87.75 73 THR A CA 1
ATOM 584 C C . THR A 1 73 ? 11.499 -0.897 -18.793 1.00 87.75 73 THR A C 1
ATOM 586 O O . THR A 1 73 ? 10.627 -1.519 -18.186 1.00 87.75 73 THR A O 1
ATOM 589 N N . PRO A 1 74 ? 12.633 -0.520 -18.165 1.00 87.56 74 PRO A N 1
ATOM 590 C CA . PRO A 1 74 ? 12.905 -0.890 -16.775 1.00 87.56 74 PRO A CA 1
ATOM 591 C C . PRO A 1 74 ? 11.855 -0.363 -15.787 1.00 87.56 74 PRO A C 1
ATOM 593 O O . PRO A 1 74 ? 11.495 -1.062 -14.844 1.00 87.56 74 PRO A O 1
ATOM 596 N N . TYR A 1 75 ? 11.322 0.842 -16.009 1.00 87.44 75 TYR A N 1
ATOM 597 C CA . TYR A 1 75 ? 10.273 1.425 -15.166 1.00 87.44 75 TYR A CA 1
ATOM 598 C C . TYR A 1 75 ? 8.933 0.706 -15.353 1.00 87.44 75 TYR A C 1
ATOM 60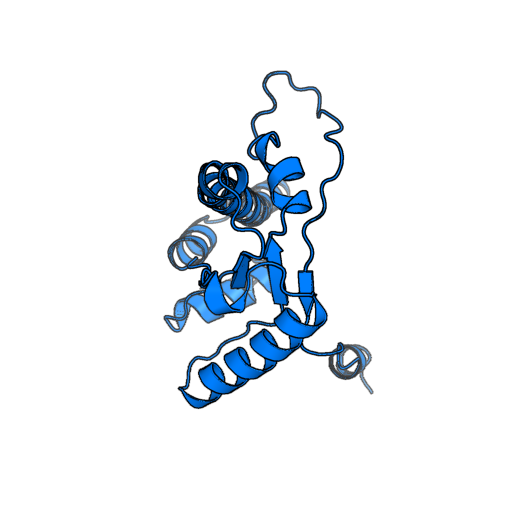0 O O . TYR A 1 75 ? 8.212 0.483 -14.379 1.00 87.44 75 TYR A O 1
ATOM 608 N N . HIS A 1 76 ? 8.614 0.291 -16.584 1.00 90.81 76 HIS A N 1
ATOM 609 C CA . HIS A 1 76 ? 7.448 -0.549 -16.862 1.00 90.81 76 HIS A CA 1
ATOM 610 C C . HIS A 1 76 ? 7.563 -1.924 -16.200 1.00 90.81 76 HIS A C 1
ATOM 612 O O . HIS A 1 76 ? 6.601 -2.378 -15.588 1.00 90.81 76 HIS A O 1
ATOM 618 N N . GLU A 1 77 ? 8.732 -2.562 -16.271 1.00 91.12 77 GLU A N 1
ATOM 619 C CA . GLU A 1 77 ? 8.996 -3.859 -15.639 1.00 91.12 77 GLU A CA 1
ATOM 620 C C . GLU A 1 77 ? 8.915 -3.790 -14.111 1.00 91.12 77 GLU A C 1
ATOM 622 O O . GLU A 1 77 ? 8.325 -4.676 -13.491 1.00 91.12 77 GLU A O 1
ATOM 627 N N . ILE A 1 78 ? 9.457 -2.723 -13.510 1.00 89.88 78 ILE A N 1
ATOM 628 C CA . ILE A 1 78 ? 9.279 -2.431 -12.085 1.00 89.88 78 ILE A CA 1
ATOM 629 C C . ILE A 1 78 ? 7.787 -2.301 -11.784 1.00 89.88 78 ILE A C 1
ATOM 631 O O . ILE A 1 78 ? 7.257 -3.063 -10.982 1.00 89.88 78 ILE A O 1
ATOM 635 N N . TRP A 1 79 ? 7.083 -1.378 -12.441 1.00 92.44 79 TRP A N 1
ATOM 636 C CA . TRP A 1 79 ? 5.677 -1.111 -12.135 1.00 92.44 79 TRP A CA 1
ATOM 637 C C . TRP A 1 79 ? 4.770 -2.331 -12.346 1.00 92.44 79 TRP A C 1
ATOM 639 O O . TRP A 1 79 ? 3.858 -2.556 -11.561 1.00 92.44 79 TRP A O 1
ATOM 649 N N . ALA A 1 80 ? 5.045 -3.166 -13.350 1.00 92.12 80 ALA A N 1
ATOM 650 C CA . ALA A 1 80 ? 4.291 -4.393 -13.614 1.00 92.12 80 ALA A CA 1
ATOM 651 C C . ALA A 1 80 ? 4.341 -5.412 -12.460 1.00 92.12 80 ALA A C 1
ATOM 653 O O . ALA A 1 80 ? 3.541 -6.344 -12.424 1.00 92.12 80 ALA A O 1
ATOM 654 N N . ARG A 1 81 ? 5.292 -5.256 -11.534 1.00 90.50 81 ARG A N 1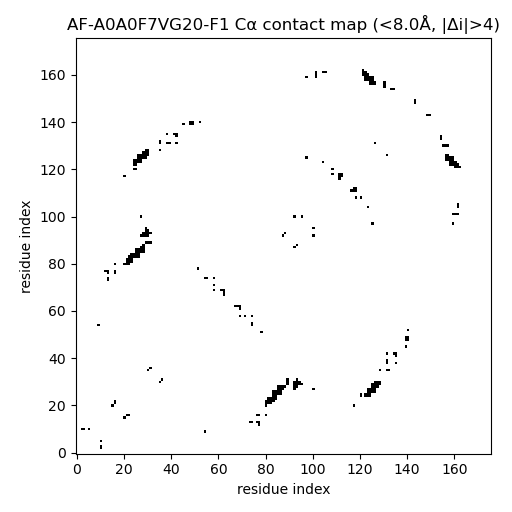
ATOM 655 C CA . ARG A 1 81 ? 5.486 -6.108 -10.353 1.00 90.50 81 ARG A CA 1
ATOM 656 C C . ARG A 1 81 ? 5.073 -5.414 -9.052 1.00 90.50 81 ARG A C 1
ATOM 658 O O . ARG A 1 81 ? 5.350 -5.953 -7.980 1.00 90.50 81 ARG A O 1
ATOM 665 N N . HIS A 1 82 ? 4.461 -4.233 -9.152 1.00 91.50 82 HIS A N 1
ATOM 666 C CA . HIS A 1 82 ? 3.937 -3.502 -8.009 1.00 91.50 82 HIS A CA 1
ATOM 667 C C . HIS A 1 82 ? 2.679 -4.197 -7.471 1.00 91.50 82 HIS A C 1
ATOM 669 O O . HIS A 1 82 ? 1.673 -4.292 -8.171 1.00 91.50 82 HIS A O 1
ATOM 675 N N . ASP A 1 83 ? 2.756 -4.674 -6.235 1.00 90.56 83 ASP A N 1
ATOM 676 C CA . ASP A 1 83 ? 1.735 -5.445 -5.532 1.00 90.56 83 ASP A CA 1
ATOM 677 C C . ASP A 1 83 ? 1.780 -5.071 -4.035 1.00 90.56 83 ASP A C 1
ATOM 679 O O . ASP A 1 83 ? 2.565 -5.645 -3.267 1.00 90.56 83 ASP A O 1
ATOM 683 N N . PRO A 1 84 ? 1.042 -4.025 -3.617 1.00 91.12 84 PRO A N 1
ATOM 684 C CA . PRO A 1 84 ? 1.005 -3.604 -2.225 1.00 91.12 84 PRO A CA 1
ATOM 685 C C . PRO A 1 84 ? 0.244 -4.634 -1.385 1.00 91.12 84 PRO A C 1
ATOM 687 O O . PRO A 1 84 ? -0.776 -5.178 -1.804 1.00 91.12 84 PRO A O 1
ATOM 690 N N . VAL A 1 85 ? 0.715 -4.877 -0.164 1.00 92.50 85 VAL A N 1
ATOM 691 C CA . VAL A 1 85 ? 0.059 -5.813 0.757 1.00 92.50 85 VAL A CA 1
ATOM 692 C C . VAL A 1 85 ? -0.912 -5.039 1.631 1.00 92.50 85 VAL A C 1
ATOM 694 O O . VAL A 1 85 ? -0.490 -4.209 2.434 1.00 92.50 85 VAL A O 1
ATOM 697 N N . ILE A 1 86 ? -2.202 -5.335 1.511 1.00 95.31 86 ILE A N 1
ATOM 698 C CA . ILE A 1 86 ? -3.244 -4.696 2.315 1.00 95.31 86 ILE A CA 1
ATOM 699 C C . ILE A 1 86 ? -3.534 -5.546 3.557 1.00 95.31 86 ILE A C 1
ATOM 701 O O . ILE A 1 86 ? -3.924 -6.708 3.450 1.00 95.31 86 ILE A O 1
ATOM 705 N N . MET A 1 87 ? -3.331 -4.960 4.736 1.00 95.44 87 MET A N 1
ATOM 706 C CA . MET A 1 87 ? -3.672 -5.540 6.035 1.00 95.44 87 MET A CA 1
ATOM 707 C C . MET A 1 87 ? -5.022 -4.975 6.485 1.00 95.44 87 MET A C 1
ATOM 709 O O . MET A 1 87 ? -5.085 -3.930 7.137 1.00 95.44 87 MET A O 1
ATOM 713 N N . ASP A 1 88 ? -6.088 -5.665 6.083 1.00 95.19 88 ASP A N 1
ATOM 714 C CA . ASP A 1 88 ? -7.491 -5.294 6.295 1.00 95.19 88 ASP A CA 1
ATOM 715 C C . ASP A 1 88 ? -8.188 -6.400 7.099 1.00 95.19 88 ASP A C 1
ATOM 717 O O . ASP A 1 88 ? -8.666 -7.394 6.555 1.00 95.19 88 ASP A O 1
ATOM 721 N N . ASP A 1 89 ? -8.150 -6.264 8.422 1.00 95.56 89 ASP A N 1
ATOM 722 C CA . ASP A 1 89 ? -8.817 -7.161 9.363 1.00 95.56 89 ASP A CA 1
ATOM 723 C C . ASP A 1 89 ? -9.330 -6.335 10.556 1.00 95.56 89 ASP A C 1
ATOM 725 O O . ASP A 1 89 ? -8.550 -6.014 11.463 1.00 95.56 89 ASP A O 1
ATOM 729 N N . PRO A 1 90 ? -10.633 -5.995 10.595 1.00 94.19 90 PRO A N 1
ATOM 730 C CA . PRO A 1 90 ? -11.200 -5.179 11.667 1.00 94.19 90 PRO A CA 1
ATOM 731 C C . PRO A 1 90 ? -11.062 -5.839 13.037 1.00 94.19 90 PRO A C 1
ATOM 733 O O . PRO A 1 90 ? -10.915 -5.149 14.040 1.00 94.19 90 PRO A O 1
ATOM 736 N N . SER A 1 91 ? -11.062 -7.174 13.104 1.00 94.56 91 SER A N 1
ATOM 737 C CA . SER A 1 91 ? -10.953 -7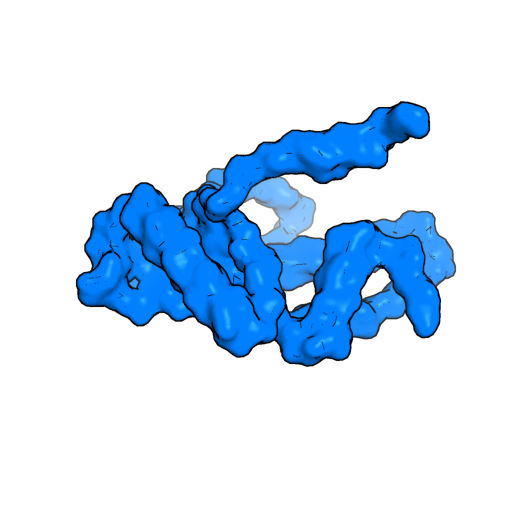.885 14.380 1.00 94.56 91 SER A CA 1
ATOM 738 C C . SER A 1 91 ? -9.572 -7.747 15.026 1.00 94.56 91 SER A C 1
ATOM 740 O O . SER A 1 91 ? -9.438 -7.939 16.235 1.00 94.56 91 SER A O 1
ATOM 742 N N . GLN A 1 92 ? -8.555 -7.405 14.228 1.00 94.56 92 GLN A N 1
ATOM 743 C CA . GLN A 1 92 ? -7.173 -7.256 14.675 1.00 94.56 92 GLN A CA 1
ATOM 744 C C . GLN A 1 92 ? -6.699 -5.803 14.691 1.00 94.56 92 GLN A C 1
ATOM 746 O O . GLN A 1 92 ? -5.876 -5.450 15.538 1.00 94.56 92 GLN A O 1
ATOM 751 N N . PHE A 1 93 ? -7.173 -4.973 13.758 1.00 96.44 93 PHE A N 1
ATOM 752 C CA . PHE A 1 93 ? -6.581 -3.661 13.498 1.00 96.44 93 PHE A CA 1
ATOM 753 C C . PHE A 1 93 ? -7.500 -2.471 13.782 1.00 96.44 93 PHE A C 1
ATOM 755 O O . PHE A 1 93 ? -7.005 -1.343 13.767 1.00 96.44 93 PHE A O 1
ATOM 762 N N . ASP A 1 94 ? -8.793 -2.672 14.060 1.00 96.19 94 ASP A N 1
ATOM 763 C CA . ASP A 1 94 ? -9.693 -1.556 14.375 1.00 96.19 94 ASP A CA 1
ATOM 764 C C . ASP A 1 94 ? -9.245 -0.825 15.650 1.00 96.19 94 ASP A C 1
ATOM 766 O O . ASP A 1 94 ? -9.114 -1.416 16.724 1.00 96.19 94 ASP A O 1
ATOM 770 N N . GLY A 1 95 ? -8.928 0.464 15.511 1.00 93.19 95 GLY A N 1
ATOM 771 C CA . GLY A 1 95 ? -8.388 1.288 16.591 1.00 93.19 95 GLY A CA 1
ATOM 772 C C . GLY A 1 95 ? -6.991 0.880 17.081 1.00 93.19 95 GLY A C 1
ATOM 773 O O . GLY A 1 95 ? -6.572 1.326 18.153 1.00 93.19 95 GLY A O 1
ATOM 774 N N . ALA A 1 96 ? -6.257 0.043 16.340 1.00 94.69 96 ALA A N 1
ATOM 775 C CA . ALA A 1 96 ? -4.923 -0.395 16.740 1.00 94.69 96 ALA A CA 1
ATOM 776 C C . ALA A 1 96 ? -3.930 0.778 16.801 1.00 94.69 96 ALA A C 1
ATOM 778 O O . ALA A 1 96 ? -3.856 1.617 15.900 1.00 94.69 96 ALA A O 1
ATOM 779 N N . SER A 1 97 ? -3.124 0.818 17.865 1.00 92.56 97 SER A N 1
ATOM 780 C CA . SER A 1 97 ? -2.078 1.828 18.033 1.00 92.56 97 SER A CA 1
ATOM 781 C C . SER A 1 97 ? -0.884 1.573 17.111 1.00 92.56 97 SER A C 1
ATOM 783 O O . SER A 1 97 ? -0.635 0.442 16.686 1.00 92.56 97 SER A O 1
ATOM 785 N N . ALA A 1 98 ? -0.079 2.611 16.863 1.00 89.88 98 ALA A N 1
ATOM 786 C CA . ALA A 1 98 ? 1.163 2.479 16.100 1.00 89.88 98 ALA A CA 1
ATOM 787 C C . ALA A 1 98 ? 2.102 1.408 16.691 1.00 89.88 98 ALA A C 1
ATOM 789 O O . ALA A 1 98 ? 2.681 0.627 15.942 1.00 89.88 98 ALA A O 1
ATOM 790 N N . ASP A 1 99 ? 2.190 1.298 18.021 1.00 90.88 99 ASP A N 1
ATOM 791 C CA . ASP A 1 99 ? 3.000 0.270 18.688 1.00 90.88 99 ASP A CA 1
ATOM 792 C C . ASP A 1 99 ? 2.482 -1.149 18.408 1.00 90.88 99 ASP A C 1
ATOM 794 O O . ASP A 1 99 ? 3.270 -2.064 18.151 1.00 90.88 99 ASP A O 1
ATOM 798 N N . ALA A 1 100 ? 1.157 -1.338 18.415 1.00 93.06 100 ALA A N 1
ATOM 799 C CA . ALA A 1 100 ? 0.534 -2.620 18.099 1.00 93.06 100 ALA A CA 1
ATOM 800 C C . ALA A 1 100 ? 0.779 -3.009 16.634 1.00 93.06 100 ALA A C 1
ATOM 802 O O . ALA A 1 100 ? 1.180 -4.143 16.355 1.00 93.06 100 ALA A O 1
ATOM 803 N N . ILE A 1 101 ? 0.630 -2.055 15.708 1.00 94.62 101 ILE A N 1
ATOM 804 C CA . ILE A 1 101 ? 0.943 -2.264 14.291 1.00 94.62 101 ILE A CA 1
ATOM 805 C C . ILE A 1 101 ? 2.429 -2.564 14.096 1.00 94.62 101 ILE A C 1
ATOM 807 O O . ILE A 1 101 ? 2.766 -3.504 13.380 1.00 94.62 101 ILE A O 1
ATOM 811 N N . GLN A 1 102 ? 3.332 -1.842 14.765 1.00 91.81 102 GLN A N 1
ATOM 812 C CA . GLN A 1 102 ? 4.769 -2.100 14.673 1.00 91.81 102 GLN A CA 1
ATOM 813 C C . GLN A 1 102 ? 5.116 -3.508 15.172 1.00 91.81 102 GLN A C 1
ATOM 815 O O . GLN A 1 102 ? 5.889 -4.221 14.525 1.00 91.81 102 GLN A O 1
ATOM 820 N N . ALA A 1 103 ? 4.555 -3.931 16.307 1.00 91.94 103 ALA A N 1
ATOM 821 C CA . ALA A 1 103 ? 4.774 -5.265 16.856 1.00 91.94 103 ALA A CA 1
ATOM 822 C C . ALA A 1 103 ? 4.247 -6.360 15.915 1.00 91.94 103 ALA A C 1
ATOM 824 O O . ALA A 1 103 ? 4.964 -7.328 15.631 1.00 91.94 103 ALA A O 1
ATOM 825 N N . HIS A 1 104 ? 3.034 -6.184 15.383 1.00 94.75 104 HIS A N 1
ATOM 826 C CA . HIS A 1 104 ? 2.452 -7.101 14.407 1.00 94.75 104 HIS A CA 1
ATOM 827 C C . HIS A 1 104 ? 3.302 -7.167 13.134 1.00 94.75 104 HIS A C 1
ATOM 829 O O . HIS A 1 104 ? 3.689 -8.254 12.708 1.00 94.75 104 HIS A O 1
ATOM 835 N N . PHE A 1 105 ? 3.673 -6.018 12.568 1.00 92.06 105 PHE A N 1
ATOM 836 C CA . PHE A 1 105 ? 4.463 -5.933 11.346 1.00 92.06 105 PHE A CA 1
ATOM 837 C C . PHE A 1 105 ? 5.835 -6.603 11.503 1.00 92.06 105 PHE A C 1
ATOM 839 O O . PHE A 1 105 ? 6.207 -7.421 10.665 1.00 92.06 105 PHE A O 1
ATOM 846 N N . LYS A 1 106 ? 6.537 -6.383 12.626 1.00 89.88 106 LYS A N 1
ATOM 847 C CA . LYS A 1 106 ? 7.790 -7.095 12.953 1.00 89.88 106 LYS A CA 1
ATOM 848 C C . LYS A 1 106 ? 7.601 -8.615 12.978 1.00 89.88 106 LYS A C 1
ATOM 850 O O . LYS A 1 106 ? 8.447 -9.351 12.468 1.00 89.88 106 LYS A O 1
ATOM 855 N N . SER A 1 107 ? 6.516 -9.097 13.586 1.00 90.31 107 SER A N 1
ATOM 856 C CA . SER A 1 107 ? 6.203 -10.531 13.650 1.00 90.31 107 SER A CA 1
ATOM 857 C C . SER A 1 107 ? 5.889 -11.104 12.265 1.00 90.31 107 SER A C 1
ATOM 859 O O . SER A 1 107 ? 6.434 -12.139 11.873 1.00 90.31 107 SER A O 1
ATOM 861 N N . TRP A 1 108 ? 5.062 -10.396 11.496 1.00 90.69 108 TRP A N 1
ATOM 862 C CA . TRP A 1 108 ? 4.658 -10.783 10.153 1.00 90.69 108 TRP A CA 1
ATOM 863 C C . TRP A 1 108 ? 5.851 -10.846 9.191 1.00 90.69 108 TRP A C 1
ATOM 865 O O . TRP A 1 108 ? 6.025 -11.870 8.532 1.00 90.69 108 TRP A O 1
ATOM 875 N N . THR A 1 109 ? 6.731 -9.838 9.171 1.00 86.75 109 THR A N 1
ATOM 876 C CA . THR A 1 109 ? 7.927 -9.827 8.307 1.00 86.75 109 THR A CA 1
ATOM 877 C C . THR A 1 109 ? 8.842 -11.013 8.614 1.00 86.75 109 THR A C 1
ATOM 879 O O . THR A 1 109 ? 9.214 -11.756 7.707 1.00 86.75 109 THR A O 1
ATOM 882 N N . ARG A 1 110 ? 9.100 -11.303 9.899 1.00 85.06 110 ARG A N 1
ATOM 883 C CA . ARG A 1 110 ? 9.869 -12.495 10.314 1.00 85.06 110 ARG A CA 1
ATOM 884 C C . ARG A 1 110 ? 9.223 -13.805 9.859 1.00 85.06 110 ARG A C 1
ATOM 886 O O . ARG A 1 110 ? 9.918 -14.780 9.578 1.00 85.06 110 ARG A O 1
ATOM 893 N N . ALA A 1 111 ? 7.892 -13.872 9.832 1.00 86.25 111 ALA A N 1
ATOM 894 C CA . ALA A 1 111 ? 7.179 -15.050 9.348 1.00 86.25 111 ALA A CA 1
ATOM 895 C C . ALA A 1 111 ? 7.300 -15.211 7.824 1.00 86.25 111 ALA A C 1
ATOM 897 O O . ALA A 1 111 ? 7.412 -16.343 7.354 1.00 86.25 111 ALA A O 1
ATOM 898 N N . GLN A 1 112 ? 7.318 -14.112 7.063 1.00 81.00 112 GLN A N 1
ATOM 899 C CA . GLN A 1 112 ? 7.535 -14.138 5.613 1.00 81.00 112 GLN A CA 1
ATOM 900 C C . GLN A 1 112 ? 8.966 -14.553 5.250 1.00 81.00 112 GLN A C 1
ATOM 902 O O . GLN A 1 112 ? 9.145 -15.420 4.395 1.00 81.00 112 GLN A O 1
ATOM 907 N N . GLU A 1 113 ? 9.972 -14.036 5.958 1.00 78.06 113 GLU A N 1
ATOM 908 C CA . GLU A 1 113 ? 11.378 -14.430 5.777 1.00 78.06 113 GLU A CA 1
ATOM 909 C C . GLU A 1 113 ? 11.570 -15.942 5.964 1.00 78.06 113 GLU A C 1
ATOM 911 O O . GLU A 1 113 ? 12.196 -16.612 5.143 1.00 78.06 113 GLU A O 1
ATOM 916 N N . LYS A 1 114 ? 10.948 -16.519 7.003 1.00 76.00 114 LYS A N 1
ATOM 917 C CA . LYS A 1 114 ? 10.964 -17.972 7.253 1.00 76.00 114 LYS A CA 1
ATOM 918 C C . LYS A 1 114 ? 10.308 -18.791 6.142 1.00 76.00 114 LYS A C 1
ATOM 920 O O . LYS A 1 114 ? 10.626 -19.968 5.993 1.00 76.00 114 LYS A O 1
ATOM 925 N N . ARG A 1 115 ? 9.387 -18.196 5.381 1.00 71.06 115 ARG A N 1
ATOM 926 C CA . ARG A 1 115 ? 8.733 -18.827 4.224 1.00 71.06 115 ARG A CA 1
ATOM 927 C C . ARG A 1 115 ? 9.563 -18.705 2.943 1.00 71.06 115 ARG A C 1
ATOM 929 O O . ARG A 1 115 ? 9.129 -19.188 1.904 1.00 71.06 115 ARG A O 1
ATOM 936 N N . GLY A 1 116 ? 10.746 -18.089 3.009 1.00 61.94 116 GLY A N 1
ATOM 937 C CA . GLY A 1 116 ? 11.607 -17.861 1.850 1.00 61.94 116 GLY A CA 1
ATOM 938 C C . GLY A 1 116 ? 11.149 -16.695 0.973 1.00 61.94 116 GLY A C 1
ATOM 939 O O . GLY A 1 116 ? 11.703 -16.495 -0.107 1.00 61.94 116 GLY A O 1
ATOM 940 N N . CYS A 1 117 ? 10.166 -15.908 1.421 1.00 61.03 117 CYS A N 1
ATOM 941 C CA . CYS A 1 117 ? 9.847 -14.642 0.783 1.00 61.03 117 CYS A CA 1
ATOM 942 C C . CYS A 1 117 ? 10.977 -13.666 1.131 1.00 61.03 117 CYS A C 1
ATOM 944 O O . CYS A 1 117 ? 11.172 -13.336 2.300 1.00 61.03 117 CYS A O 1
ATOM 946 N N . SER A 1 118 ? 11.740 -13.209 0.134 1.00 56.53 118 SER A N 1
ATOM 947 C CA . SER A 1 118 ? 12.735 -12.143 0.305 1.00 56.53 118 SER A CA 1
ATOM 948 C C . SER A 1 118 ? 12.013 -10.811 0.522 1.00 56.53 118 SER A C 1
ATOM 950 O O . SER A 1 118 ? 11.962 -9.957 -0.362 1.00 56.53 118 SER A O 1
ATOM 952 N N . THR A 1 119 ? 11.392 -10.645 1.683 1.00 55.81 119 THR A N 1
ATOM 953 C CA . THR A 1 119 ? 10.617 -9.460 2.014 1.00 55.81 119 THR A CA 1
ATOM 954 C C . THR A 1 119 ? 11.545 -8.360 2.484 1.00 55.81 119 THR A C 1
ATOM 956 O O . THR A 1 119 ? 11.781 -8.195 3.675 1.00 55.81 119 THR A O 1
ATOM 959 N N . ALA A 1 120 ? 12.038 -7.552 1.549 1.00 61.41 120 ALA A N 1
ATOM 960 C CA . ALA A 1 120 ? 12.668 -6.268 1.855 1.00 61.41 120 ALA A CA 1
ATOM 961 C C . ALA A 1 120 ? 11.640 -5.228 2.367 1.00 61.41 120 ALA A C 1
ATOM 963 O O . ALA A 1 120 ? 11.761 -4.038 2.080 1.00 61.41 120 ALA A O 1
ATOM 964 N N . TYR A 1 121 ? 10.606 -5.661 3.100 1.00 73.06 121 TYR A N 1
ATOM 965 C CA . TYR A 1 121 ? 9.631 -4.781 3.731 1.00 73.06 121 TYR A CA 1
ATOM 966 C C . TYR A 1 121 ? 10.291 -4.150 4.956 1.00 73.06 121 TYR A C 1
ATOM 968 O O . TYR A 1 121 ? 10.317 -4.732 6.037 1.00 73.06 121 TYR A O 1
ATOM 976 N N . ARG A 1 122 ? 10.871 -2.963 4.763 1.00 75.62 122 ARG A N 1
ATOM 977 C CA . ARG A 1 122 ? 11.483 -2.173 5.844 1.00 75.62 122 ARG A CA 1
ATOM 978 C C . ARG A 1 122 ? 10.481 -1.257 6.547 1.00 75.62 122 ARG A C 1
ATOM 980 O O . ARG A 1 122 ? 10.707 -0.868 7.690 1.00 75.62 122 ARG A O 1
ATOM 987 N N . MET A 1 123 ? 9.386 -0.934 5.860 1.00 86.19 123 MET A N 1
ATOM 988 C CA . MET A 1 123 ? 8.408 0.062 6.281 1.00 86.19 123 MET A CA 1
ATOM 989 C C . MET A 1 123 ? 6.982 -0.409 5.987 1.00 86.19 123 MET A C 1
ATOM 991 O O . MET A 1 123 ? 6.754 -1.101 4.988 1.00 86.19 123 MET A O 1
ATOM 995 N N . CYS A 1 124 ? 6.026 0.004 6.814 1.00 91.31 124 CYS A N 1
ATOM 996 C CA . CYS A 1 124 ? 4.600 -0.074 6.509 1.00 91.31 124 CYS A CA 1
ATOM 997 C C . CYS A 1 124 ? 3.933 1.299 6.638 1.00 91.31 124 CYS A C 1
ATOM 999 O O . CYS A 1 124 ? 4.381 2.147 7.406 1.00 91.31 124 CYS A O 1
ATOM 1001 N N . MET A 1 125 ? 2.871 1.513 5.868 1.00 94.00 125 MET A N 1
ATOM 1002 C CA . MET A 1 125 ? 1.995 2.677 5.968 1.00 94.00 125 MET A CA 1
ATOM 1003 C C . MET A 1 125 ? 0.804 2.334 6.857 1.00 94.00 125 MET A C 1
ATOM 1005 O O . MET A 1 125 ? 0.282 1.221 6.788 1.00 94.00 125 MET A O 1
ATOM 1009 N N . VAL A 1 126 ? 0.357 3.288 7.667 1.00 94.69 126 VAL A N 1
ATOM 1010 C CA . VAL A 1 126 ? -0.845 3.158 8.495 1.00 94.69 126 VAL A CA 1
ATOM 1011 C C . VAL A 1 126 ? -1.865 4.187 8.040 1.00 94.69 126 VAL A C 1
ATOM 1013 O O . VAL A 1 126 ? -1.596 5.385 8.061 1.00 94.69 126 VAL A O 1
ATOM 1016 N N . LEU A 1 127 ? -3.032 3.699 7.628 1.00 94.62 127 LEU A N 1
ATOM 1017 C CA . LEU A 1 127 ? -4.186 4.503 7.258 1.00 94.62 127 LEU A CA 1
ATOM 1018 C C . LEU A 1 127 ? -5.186 4.481 8.410 1.00 94.62 127 LEU A C 1
ATOM 1020 O O . LEU A 1 127 ? -6.035 3.589 8.517 1.00 94.62 127 LEU A O 1
ATOM 1024 N N . ASP A 1 128 ? -5.036 5.472 9.283 1.00 91.81 128 ASP A N 1
ATOM 1025 C CA . ASP A 1 128 ? -5.995 5.783 10.332 1.00 91.81 128 ASP A CA 1
ATOM 1026 C C . ASP A 1 128 ? -7.112 6.702 9.813 1.00 91.81 128 ASP A C 1
ATOM 1028 O O . ASP A 1 128 ? -7.080 7.204 8.688 1.00 91.81 128 ASP A O 1
ATOM 1032 N N . GLU A 1 129 ? -8.125 6.936 10.648 1.00 91.12 129 GLU A N 1
ATOM 1033 C CA . GLU A 1 129 ? -9.270 7.795 10.315 1.00 91.12 129 GLU A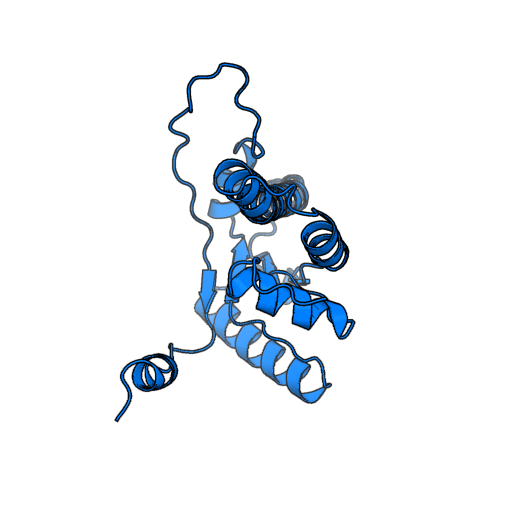 CA 1
ATOM 1034 C C . GLU A 1 129 ? -8.833 9.190 9.837 1.00 91.12 129 GLU A C 1
ATOM 1036 O O . GLU A 1 129 ? -9.412 9.759 8.910 1.00 91.12 129 GLU A O 1
ATOM 1041 N N . ARG A 1 130 ? -7.781 9.737 10.453 1.00 89.19 130 ARG A N 1
ATOM 1042 C CA . ARG A 1 130 ? -7.240 11.046 10.098 1.00 89.19 130 ARG A CA 1
ATOM 1043 C C . ARG A 1 130 ? -6.626 11.028 8.700 1.00 89.19 130 ARG A C 1
ATOM 1045 O O . ARG A 1 130 ? -6.979 11.878 7.887 1.00 89.19 130 ARG A O 1
ATOM 1052 N N . SER A 1 131 ? -5.749 10.066 8.429 1.00 90.06 131 SER A N 1
ATOM 1053 C CA . SER A 1 131 ? -5.095 9.884 7.131 1.00 90.06 131 SER A CA 1
ATOM 1054 C C . SER A 1 131 ? -6.134 9.710 6.030 1.00 90.06 131 SER A C 1
ATOM 1056 O O . SER A 1 131 ? -6.009 10.307 4.964 1.00 90.06 131 SER A O 1
ATOM 1058 N N . LEU A 1 132 ? -7.192 8.939 6.302 1.00 91.00 132 LEU A N 1
ATOM 1059 C CA . LEU A 1 132 ? -8.246 8.700 5.324 1.00 91.00 132 LEU A CA 1
ATOM 1060 C C . LEU A 1 132 ? -9.027 9.977 4.999 1.00 91.00 132 LEU A C 1
ATOM 1062 O O . LEU A 1 132 ? -9.220 10.309 3.832 1.00 91.00 132 LEU A O 1
ATOM 1066 N N . ARG A 1 133 ? -9.410 10.750 6.017 1.00 88.88 133 ARG A N 1
ATOM 1067 C CA . ARG A 1 133 ? -10.128 12.014 5.817 1.00 88.88 133 ARG A CA 1
ATOM 1068 C C . ARG A 1 133 ? -9.293 13.067 5.099 1.00 88.88 133 ARG A C 1
ATOM 1070 O O . ARG A 1 133 ? -9.816 13.788 4.250 1.00 88.88 133 ARG A O 1
ATOM 1077 N N . GLU A 1 134 ? -8.018 13.182 5.463 1.00 87.25 134 GLU A N 1
ATOM 1078 C CA . GLU A 1 134 ? -7.099 14.112 4.81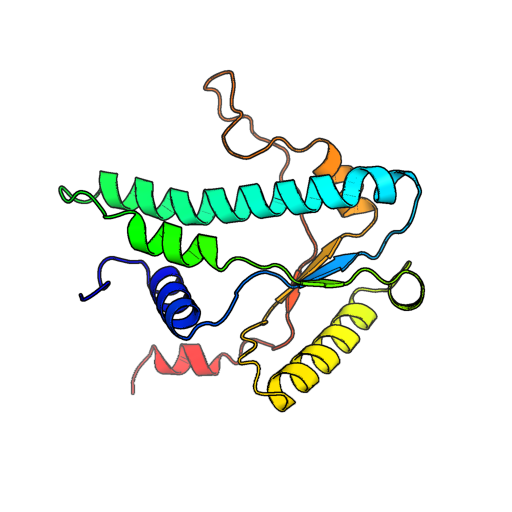1 1.00 87.25 134 GLU A CA 1
ATOM 1079 C C . GLU A 1 134 ? -6.967 13.732 3.324 1.00 87.25 134 GLU A C 1
ATOM 1081 O O . GLU A 1 134 ? -7.232 14.569 2.452 1.00 87.25 134 GLU A O 1
ATOM 1086 N N . LEU A 1 135 ? -6.681 12.461 3.022 1.00 88.88 135 LEU A N 1
ATOM 1087 C CA . LEU A 1 135 ? -6.405 12.005 1.656 1.00 88.88 135 LEU A CA 1
ATOM 1088 C C . LEU A 1 135 ? -7.641 11.920 0.759 1.00 88.88 135 LEU A C 1
ATOM 1090 O O . LEU A 1 135 ? -7.495 11.991 -0.459 1.00 88.88 135 LEU A O 1
ATOM 1094 N N . ALA A 1 136 ? -8.848 11.817 1.320 1.00 87.44 136 ALA A N 1
ATOM 1095 C CA . ALA A 1 136 ? -10.087 11.670 0.551 1.00 87.44 136 ALA A CA 1
ATOM 1096 C C . ALA A 1 136 ? -10.315 12.782 -0.490 1.00 87.44 136 ALA A C 1
ATOM 1098 O O . ALA A 1 136 ? -10.939 12.541 -1.520 1.00 87.44 136 ALA A O 1
ATOM 1099 N N . ASN A 1 137 ? -9.811 13.994 -0.236 1.00 83.12 137 ASN A N 1
ATOM 1100 C CA . ASN A 1 137 ? -9.963 15.145 -1.134 1.00 83.12 137 ASN A CA 1
ATOM 1101 C C . ASN A 1 137 ? -8.649 15.554 -1.812 1.00 83.12 137 ASN A C 1
ATOM 1103 O O . ASN A 1 137 ? -8.564 16.634 -2.403 1.00 83.12 137 ASN A O 1
ATOM 1107 N N . PHE A 1 138 ? -7.600 14.743 -1.677 1.00 83.69 138 PHE A N 1
ATOM 1108 C CA . PHE A 1 138 ? -6.299 15.074 -2.229 1.00 83.69 138 PHE A CA 1
ATOM 1109 C C . PHE A 1 138 ? -6.261 14.708 -3.723 1.00 83.69 138 PHE A C 1
ATOM 1111 O O . PHE A 1 138 ? -6.677 13.609 -4.093 1.00 83.69 138 PHE A O 1
ATOM 1118 N N . PRO A 1 139 ? -5.821 15.623 -4.607 1.00 84.94 139 PRO A N 1
ATOM 1119 C CA . PRO A 1 139 ? -5.870 15.382 -6.043 1.00 84.94 139 PRO A CA 1
ATOM 1120 C C . PRO A 1 139 ? -4.864 14.297 -6.445 1.00 84.94 139 PRO A C 1
ATOM 1122 O O . PRO A 1 139 ? -3.841 14.138 -5.784 1.00 84.94 139 PRO A O 1
ATOM 1125 N N . PRO A 1 140 ? -5.096 13.558 -7.536 1.00 82.69 140 PRO A N 1
ATOM 1126 C CA . PRO A 1 140 ? -4.098 12.659 -8.089 1.00 82.69 140 PRO A CA 1
ATOM 1127 C C . PRO A 1 140 ? -2.905 13.437 -8.676 1.00 82.69 140 PRO A C 1
ATOM 1129 O O . PRO A 1 140 ? -3.008 14.615 -9.044 1.00 82.69 140 PRO A O 1
ATOM 1132 N N . PRO A 1 141 ? -1.736 12.791 -8.803 1.00 79.88 141 PRO A N 1
ATOM 1133 C CA . PRO A 1 141 ? -0.547 13.452 -9.317 1.00 79.88 141 PRO A CA 1
ATOM 1134 C C . PRO A 1 141 ? -0.730 13.880 -10.779 1.00 79.88 141 PRO A C 1
ATOM 1136 O O . PRO A 1 141 ? -1.086 13.076 -11.637 1.00 79.88 141 PRO A O 1
ATOM 1139 N N . GLY A 1 142 ? -0.422 15.145 -11.072 1.00 66.38 142 GLY A N 1
ATOM 1140 C CA . GLY A 1 142 ? -0.468 15.699 -12.430 1.00 66.38 142 GLY A CA 1
ATOM 1141 C C . GLY A 1 142 ? -1.781 16.390 -12.811 1.00 66.38 142 GLY A C 1
ATOM 1142 O O . GLY A 1 142 ? -1.802 17.079 -13.829 1.00 66.38 142 GLY A O 1
ATOM 1143 N N . GLU A 1 143 ? -2.833 16.315 -11.990 1.00 55.56 143 GLU A N 1
ATOM 1144 C CA . GLU A 1 143 ? -4.054 17.123 -12.153 1.00 55.56 143 GLU A CA 1
ATOM 1145 C C . GLU A 1 143 ? -3.840 18.576 -11.683 1.00 55.56 143 GLU A C 1
ATOM 1147 O O . GLU A 1 143 ? -4.503 19.088 -10.788 1.00 55.56 143 GLU A O 1
ATOM 1152 N N . ASN A 1 144 ? -2.896 19.281 -12.312 1.00 51.94 144 ASN A N 1
ATOM 1153 C CA . ASN A 1 144 ? -2.802 20.738 -12.222 1.00 51.94 144 ASN A CA 1
ATOM 1154 C C . ASN A 1 144 ? -3.460 21.330 -13.467 1.00 51.94 144 ASN A C 1
ATOM 1156 O O . ASN A 1 144 ? -2.791 21.596 -14.464 1.00 51.94 144 ASN A O 1
ATOM 1160 N N . LEU A 1 145 ? -4.778 21.533 -13.420 1.00 46.94 145 LEU A N 1
ATOM 1161 C CA . LEU A 1 145 ? -5.555 22.037 -14.560 1.00 46.94 145 LEU A CA 1
ATOM 1162 C C . LEU A 1 145 ? -5.170 23.466 -15.003 1.00 46.94 145 LEU A C 1
ATOM 1164 O O . LEU A 1 145 ? -5.545 23.863 -16.100 1.00 46.94 145 LEU A O 1
ATOM 1168 N N . ASN A 1 146 ? -4.388 24.217 -14.210 1.00 46.44 146 ASN A N 1
ATOM 1169 C CA . ASN A 1 146 ? -4.159 25.653 -14.434 1.00 46.44 146 ASN A CA 1
ATOM 1170 C C . ASN A 1 146 ? -2.689 26.124 -14.472 1.00 46.44 146 ASN A C 1
ATOM 1172 O O . ASN A 1 146 ? -2.451 27.327 -14.459 1.00 46.44 146 ASN A O 1
ATOM 1176 N N . GLY A 1 147 ? -1.684 25.243 -14.533 1.00 45.53 147 GLY A N 1
ATOM 1177 C CA . GLY A 1 147 ? -0.272 25.655 -14.694 1.00 45.53 147 GLY A CA 1
ATOM 1178 C C . GLY A 1 147 ? 0.364 26.402 -13.505 1.00 45.53 147 GLY A C 1
ATOM 1179 O O . GLY A 1 147 ? 1.588 26.481 -13.414 1.00 45.53 147 GLY A O 1
ATOM 1180 N N . GLU A 1 148 ? -0.427 26.882 -12.550 1.00 45.84 148 GLU A N 1
ATOM 1181 C CA . GLU A 1 148 ? 0.027 27.255 -11.216 1.00 45.84 148 GLU A CA 1
ATOM 1182 C C . GLU A 1 148 ? 0.207 25.975 -10.409 1.00 45.84 148 GLU A C 1
ATOM 1184 O O . GLU A 1 148 ? -0.718 25.177 -10.313 1.00 45.84 148 GLU A O 1
ATOM 1189 N N . LYS A 1 149 ? 1.406 25.755 -9.863 1.00 47.94 149 LYS A N 1
ATOM 1190 C CA . LYS A 1 149 ? 1.694 24.657 -8.935 1.00 47.94 149 LYS A CA 1
ATOM 1191 C C . LYS A 1 149 ? 0.938 24.994 -7.645 1.00 47.94 149 LYS A C 1
ATOM 1193 O O . LYS A 1 149 ? 1.430 25.849 -6.902 1.00 47.94 149 LYS A O 1
ATOM 1198 N N . PRO A 1 150 ? -0.255 24.434 -7.377 1.00 48.34 150 PRO A N 1
ATOM 1199 C CA . PRO A 1 150 ? -0.975 24.796 -6.179 1.00 48.34 150 PRO A CA 1
ATOM 1200 C C . PRO A 1 150 ? -0.105 24.315 -5.030 1.00 48.34 150 PRO A C 1
ATOM 1202 O O . PRO A 1 150 ? 0.427 23.200 -5.041 1.00 48.34 150 PRO A O 1
ATOM 1205 N N . MET A 1 151 ? 0.095 25.187 -4.054 1.00 50.03 151 MET A N 1
ATOM 1206 C CA . MET A 1 151 ? 0.726 24.818 -2.802 1.00 50.03 151 MET A CA 1
ATOM 1207 C C . MET A 1 151 ? -0.292 23.951 -2.053 1.00 50.03 151 MET A C 1
ATOM 1209 O O . MET A 1 151 ? -1.008 24.430 -1.179 1.00 50.03 151 MET A O 1
ATOM 1213 N N . HIS A 1 152 ? -0.458 22.700 -2.492 1.00 55.84 152 HIS A N 1
ATOM 1214 C CA . HIS A 1 152 ? -1.343 21.756 -1.832 1.00 55.84 152 HIS A CA 1
ATOM 1215 C C . HIS A 1 152 ? -0.860 21.610 -0.388 1.00 55.84 152 HIS A C 1
ATOM 1217 O O . HIS A 1 152 ? 0.355 21.509 -0.168 1.00 55.84 152 HIS A O 1
ATOM 1223 N N . PRO A 1 153 ? -1.769 21.634 0.600 1.00 62.66 153 PRO A N 1
ATOM 1224 C CA . PRO A 1 153 ? -1.383 21.381 1.975 1.00 62.66 153 PRO A CA 1
ATOM 1225 C C . PRO A 1 153 ? -0.685 20.024 2.025 1.00 62.66 153 PRO A C 1
ATOM 1227 O O . PRO A 1 153 ? -1.200 19.036 1.504 1.00 62.66 153 PRO A O 1
ATOM 1230 N N . ILE A 1 154 ? 0.521 20.003 2.592 1.00 68.44 154 ILE A N 1
ATOM 1231 C CA . ILE A 1 154 ? 1.286 18.770 2.755 1.00 68.44 154 ILE A CA 1
ATOM 1232 C C . ILE A 1 154 ? 0.460 17.860 3.658 1.00 68.44 154 ILE A C 1
ATOM 1234 O O . ILE A 1 154 ? 0.129 18.240 4.781 1.00 68.44 154 ILE A O 1
ATOM 1238 N N . GLN A 1 155 ? 0.119 16.683 3.146 1.00 77.62 155 GLN A N 1
ATOM 1239 C CA . GLN A 1 155 ? -0.542 15.647 3.922 1.00 77.62 155 GLN A CA 1
ATOM 1240 C C . GLN A 1 155 ? 0.462 14.588 4.338 1.00 77.62 155 GLN A C 1
ATOM 1242 O O . GLN A 1 155 ? 1.455 14.344 3.647 1.00 77.62 155 GLN A O 1
ATOM 1247 N N . TYR A 1 156 ? 0.201 13.980 5.489 1.00 79.12 156 TYR A N 1
ATOM 1248 C CA . TYR A 1 156 ? 1.119 13.047 6.115 1.00 79.12 156 TYR A CA 1
ATOM 1249 C C . TYR A 1 156 ? 0.415 11.714 6.318 1.00 79.12 156 TYR A C 1
ATOM 1251 O O . TYR A 1 156 ? -0.667 11.656 6.890 1.00 79.12 156 TYR A O 1
ATOM 1259 N N . VAL A 1 157 ? 1.066 10.642 5.879 1.00 85.44 157 VAL A N 1
ATOM 1260 C CA . VAL A 1 157 ? 0.695 9.271 6.230 1.00 85.44 157 VAL A CA 1
ATOM 1261 C C . VAL A 1 157 ? 1.695 8.778 7.257 1.00 85.44 157 VAL A C 1
ATOM 1263 O O . VAL A 1 157 ? 2.900 9.002 7.114 1.00 85.44 157 VAL A O 1
ATOM 1266 N N . THR A 1 158 ? 1.214 8.110 8.301 1.00 87.62 158 THR A N 1
ATOM 1267 C CA . THR A 1 158 ? 2.104 7.477 9.271 1.00 87.62 158 THR A CA 1
ATOM 1268 C C . THR A 1 158 ? 2.848 6.322 8.610 1.00 87.62 158 THR A C 1
ATOM 1270 O O . THR A 1 158 ? 2.238 5.414 8.046 1.00 87.62 158 THR A O 1
ATOM 1273 N N . VAL A 1 159 ? 4.175 6.345 8.716 1.00 87.81 159 VAL A N 1
ATOM 1274 C CA . VAL A 1 159 ? 5.056 5.267 8.270 1.00 87.81 159 VAL A CA 1
ATOM 1275 C C . VAL A 1 159 ? 5.758 4.684 9.487 1.00 87.81 159 VAL A C 1
ATOM 1277 O O . VAL A 1 159 ? 6.289 5.421 10.316 1.00 87.81 159 VAL A O 1
ATOM 1280 N N . ILE A 1 160 ? 5.735 3.361 9.607 1.00 86.75 160 ILE A N 1
ATOM 1281 C CA . ILE A 1 160 ? 6.390 2.626 10.685 1.00 86.75 160 ILE A CA 1
ATOM 1282 C C . ILE A 1 160 ? 7.542 1.825 10.099 1.00 86.75 160 ILE A C 1
ATOM 1284 O O . ILE A 1 160 ? 7.346 0.983 9.221 1.00 86.75 160 ILE A O 1
ATOM 1288 N N . GLU A 1 161 ? 8.731 2.037 10.650 1.00 83.31 161 GLU A N 1
ATOM 1289 C CA . GLU A 1 161 ? 9.942 1.304 10.298 1.00 83.31 161 GLU A CA 1
ATOM 1290 C C . GLU A 1 161 ? 10.235 0.209 11.335 1.00 83.31 161 GLU A C 1
ATOM 1292 O O . GLU A 1 161 ? 9.942 0.342 12.532 1.00 83.31 161 GLU A O 1
ATOM 1297 N N . THR A 1 162 ? 10.772 -0.925 10.878 1.00 68.81 162 THR A N 1
ATOM 1298 C CA . THR A 1 162 ? 10.984 -2.107 11.738 1.00 68.81 162 THR A CA 1
ATOM 1299 C C . THR A 1 162 ? 12.413 -2.323 12.206 1.00 68.81 162 THR A C 1
ATOM 1301 O O . THR A 1 162 ? 12.614 -3.137 13.111 1.00 68.81 162 THR A O 1
ATOM 1304 N N . GLN A 1 163 ? 13.384 -1.607 11.643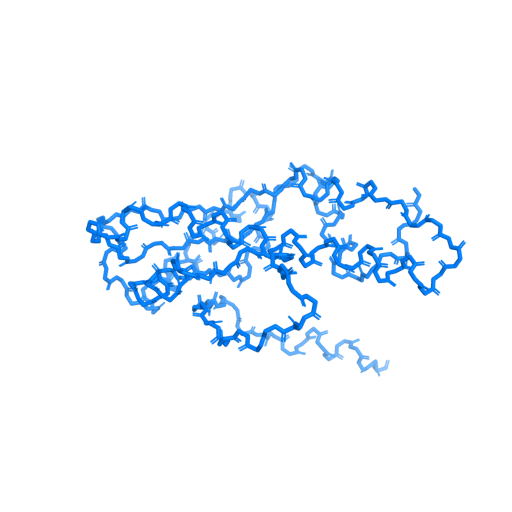 1.00 58.00 163 GLN A N 1
ATOM 1305 C CA . GLN A 1 163 ? 14.770 -1.602 12.108 1.00 58.00 163 GLN A CA 1
ATOM 1306 C C . GLN A 1 163 ? 15.155 -0.164 12.468 1.00 58.00 163 GLN A C 1
ATOM 1308 O O . GLN A 1 163 ? 14.797 0.730 11.709 1.00 58.00 163 GLN A O 1
ATOM 1313 N N . PRO A 1 164 ? 15.857 0.085 13.590 1.00 50.00 164 PRO A N 1
ATOM 1314 C CA . PRO A 1 164 ? 16.713 1.261 13.629 1.00 50.00 164 PRO A CA 1
ATOM 1315 C C . PRO A 1 164 ? 17.713 1.101 12.482 1.00 50.00 164 PRO A C 1
ATOM 1317 O O . PRO A 1 164 ? 18.205 -0.016 12.280 1.00 50.00 164 PRO A O 1
ATOM 1320 N N . ASP A 1 165 ? 17.970 2.165 11.722 1.00 44.34 165 ASP A N 1
ATOM 1321 C CA . ASP A 1 165 ? 19.126 2.200 10.832 1.00 44.34 165 ASP A CA 1
ATOM 1322 C C . ASP A 1 165 ? 20.318 1.702 11.653 1.00 44.34 165 ASP A C 1
ATOM 1324 O O . ASP A 1 165 ? 20.703 2.305 12.655 1.00 44.34 165 ASP A O 1
ATOM 1328 N N . SER A 1 166 ? 20.854 0.529 11.317 1.00 44.28 166 SER A N 1
ATOM 1329 C CA . SER A 1 166 ? 22.211 0.245 11.739 1.00 44.28 166 SER A CA 1
ATOM 1330 C C . SER A 1 166 ? 23.045 1.239 10.946 1.00 44.28 166 SER A C 1
ATOM 1332 O O . SER A 1 166 ? 23.271 1.034 9.749 1.00 44.28 166 SER A O 1
ATOM 1334 N N . ASP A 1 167 ? 23.458 2.320 11.605 1.00 45.81 167 ASP A N 1
ATOM 1335 C CA . ASP A 1 167 ? 24.415 3.306 11.092 1.00 45.81 167 ASP A CA 1
ATOM 1336 C C . ASP A 1 167 ? 25.690 2.625 10.524 1.00 45.81 167 ASP A C 1
ATOM 1338 O O . ASP A 1 167 ? 26.412 3.200 9.713 1.00 45.81 167 ASP A O 1
ATOM 1342 N N . ASP A 1 168 ? 25.899 1.341 10.832 1.00 45.94 168 ASP A N 1
ATOM 1343 C CA . ASP A 1 168 ? 26.917 0.445 10.280 1.00 45.94 168 ASP A CA 1
ATOM 1344 C C . ASP A 1 168 ? 26.907 0.298 8.734 1.00 45.94 168 ASP A C 1
ATOM 1346 O O . ASP A 1 168 ? 27.944 -0.033 8.149 1.00 45.94 168 ASP A O 1
ATOM 1350 N N . GLU A 1 169 ? 25.785 0.536 8.026 1.00 45.91 169 GLU A N 1
ATOM 1351 C CA . GLU A 1 169 ? 25.786 0.527 6.541 1.00 45.91 169 GLU A CA 1
ATOM 1352 C C . GLU A 1 169 ? 26.345 1.850 5.967 1.00 45.91 169 GLU A C 1
ATOM 1354 O O . GLU A 1 169 ? 26.895 1.860 4.862 1.00 45.91 169 GLU A O 1
ATOM 1359 N N . PHE A 1 170 ? 26.299 2.946 6.738 1.00 41.03 170 PHE A N 1
ATOM 1360 C CA . PHE A 1 170 ? 26.947 4.219 6.395 1.00 41.03 170 PHE A CA 1
ATOM 1361 C C . PHE A 1 170 ? 28.431 4.254 6.783 1.00 41.03 170 PHE A C 1
ATOM 1363 O O . PHE A 1 170 ? 29.215 4.891 6.080 1.00 41.03 170 PHE A O 1
ATOM 1370 N N . ASP A 1 171 ? 28.865 3.522 7.810 1.00 40.78 171 ASP A N 1
ATOM 1371 C CA . ASP A 1 171 ? 30.288 3.464 8.186 1.00 40.78 171 ASP A CA 1
ATOM 1372 C C . ASP A 1 171 ? 31.161 2.724 7.157 1.00 40.78 171 ASP A C 1
ATOM 1374 O O . ASP A 1 171 ? 32.361 2.971 7.050 1.00 40.78 171 ASP A O 1
ATOM 1378 N N . SER A 1 172 ? 30.561 1.897 6.295 1.00 43.66 172 SER A N 1
ATOM 1379 C CA . SER A 1 172 ? 31.266 1.310 5.142 1.00 43.66 172 SER A CA 1
ATOM 1380 C C . SER A 1 172 ? 31.514 2.314 3.999 1.00 43.66 172 SER A C 1
ATOM 1382 O O . SER A 1 172 ? 32.248 2.008 3.058 1.00 43.66 172 SER A O 1
ATOM 1384 N N . PHE A 1 173 ? 30.905 3.507 4.051 1.00 45.16 173 PHE A N 1
ATOM 1385 C CA . PHE A 1 173 ? 31.038 4.567 3.043 1.00 45.16 173 PHE A CA 1
ATOM 1386 C C . PHE A 1 173 ? 32.260 5.473 3.277 1.00 45.16 173 PHE A C 1
ATOM 1388 O O . PHE A 1 173 ? 32.731 6.121 2.342 1.00 45.16 173 PHE A O 1
ATOM 1395 N N . MET A 1 174 ? 32.825 5.481 4.487 1.00 35.03 174 MET A N 1
ATOM 1396 C CA . MET A 1 174 ? 34.051 6.213 4.820 1.00 35.03 174 MET A CA 1
ATOM 1397 C C . MET A 1 174 ? 35.175 5.205 5.056 1.00 35.03 174 MET A C 1
ATOM 1399 O O . MET A 1 174 ? 35.507 4.879 6.189 1.00 35.03 174 MET A O 1
ATOM 1403 N N . GLY A 1 175 ? 35.707 4.662 3.959 1.00 33.44 175 GLY A N 1
ATOM 1404 C CA . GLY A 1 175 ? 36.731 3.619 3.975 1.00 33.44 175 GLY A CA 1
ATOM 1405 C C . GLY A 1 175 ? 37.882 3.871 4.955 1.00 33.44 175 GLY A C 1
ATOM 1406 O O . GLY A 1 175 ? 38.393 4.988 5.067 1.00 33.44 175 GLY A O 1
ATOM 1407 N N . GLY A 1 176 ? 38.291 2.793 5.627 1.00 32.31 176 GLY A N 1
ATOM 1408 C CA . GLY A 1 176 ? 39.654 2.643 6.137 1.00 32.31 176 GLY A CA 1
ATOM 1409 C C . GLY A 1 176 ? 40.632 2.299 5.020 1.00 32.31 176 GLY A C 1
ATOM 1410 O O . GLY A 1 176 ? 40.194 1.689 4.016 1.00 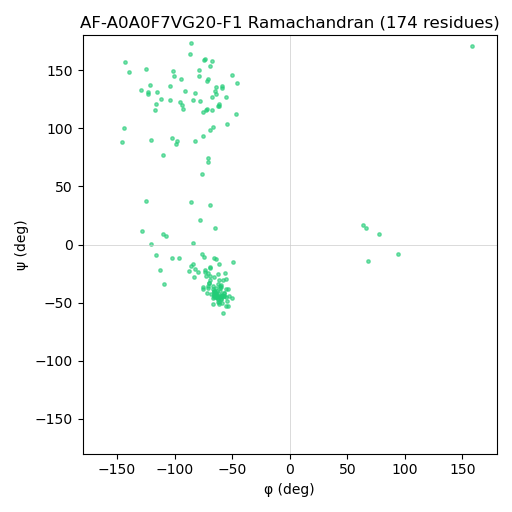32.31 176 GLY A O 1
#

Nearest PDB structures (foldseek):
  5i0j-assembly1_A  TM=2.955E-01  e=3.578E+00  Deinococcus radiodurans
  5hx1-assembly2_B  TM=2.962E-01  e=5.207E+00  Deinococcus radiodurans
  2yf3-assembly3_E  TM=3.009E-01  e=5.543E+00  Deinococcus radiodurans R1 = ATCC 13939 = DSM 20539

Foldseek 3Di:
DDPVLDDPVLVVLLVCVVVVAADEAAE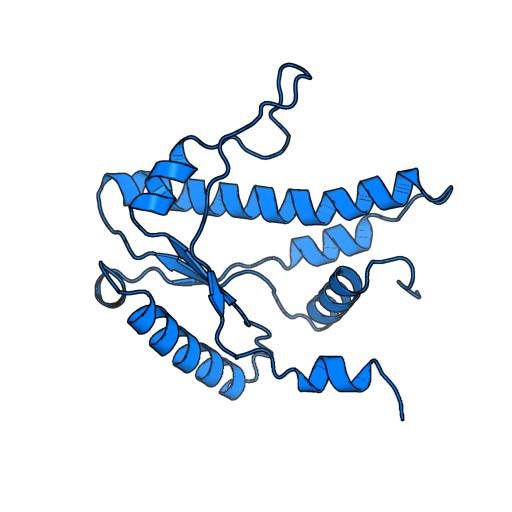EEAADDPLCVVQVVVLVVLVLLVVLCVLCVSQVVSVVVDVDNRDCVSSVSSNVRHDYHYHDDCVQRHNDDPVSVLVVVLVVVVVCVVVVRPPPHFKHWYDYPQLRVLSSPPDHPPPPVDPPPPPPPDGDIDMDGNDDPPCVVVVVVPPD

Solvent-accessible surface area (backbone atoms only — not comparable to full-atom values): 10633 Å² total; per-residue (Å²): 132,87,64,79,85,47,56,68,70,58,40,53,49,37,57,47,38,71,74,72,38,70,41,62,52,36,39,35,42,24,44,82,45,79,67,40,65,74,42,48,67,61,43,52,53,43,51,52,44,42,54,48,47,55,62,51,49,54,54,55,57,52,36,76,77,37,103,48,87,64,75,61,61,62,59,52,56,40,56,76,31,59,55,62,45,76,47,82,45,68,92,78,23,53,75,50,48,71,68,56,49,49,54,48,49,51,52,51,53,56,53,39,48,76,71,70,42,88,70,83,71,55,49,32,40,46,41,37,62,65,39,48,63,62,46,70,77,56,78,59,78,84,77,57,93,73,81,60,81,74,84,67,80,86,80,73,70,53,72,48,68,73,62,78,82,63,63,68,73,58,56,69,72,63,73,129